Protein AF-A0A176XIN3-F1 (afdb_monomer_lite)

Structure (mmCIF, N/CA/C/O backbone):
data_AF-A0A176XIN3-F1
#
_entry.id   AF-A0A176XIN3-F1
#
loop_
_atom_site.group_PDB
_atom_site.id
_atom_site.type_symbol
_atom_site.label_atom_id
_atom_site.label_alt_id
_atom_site.label_comp_id
_atom_site.label_asym_id
_atom_site.label_entity_id
_atom_site.label_seq_id
_atom_site.pdbx_PDB_ins_code
_atom_site.Cartn_x
_atom_site.Cartn_y
_atom_site.Cartn_z
_atom_site.occupancy
_atom_site.B_iso_or_equiv
_atom_site.auth_seq_id
_atom_site.auth_comp_id
_atom_site.auth_asym_id
_atom_site.auth_atom_id
_atom_site.pdbx_PDB_model_num
ATOM 1 N N . MET A 1 1 ? 3.775 4.472 20.342 1.00 41.25 1 MET A N 1
ATOM 2 C CA . MET A 1 1 ? 2.790 5.270 19.568 1.00 41.25 1 MET A CA 1
ATOM 3 C C . MET A 1 1 ? 1.387 4.747 19.861 1.00 41.25 1 MET A C 1
ATOM 5 O O . MET A 1 1 ? 1.215 3.539 19.885 1.00 41.25 1 MET A O 1
ATOM 9 N N . LYS A 1 2 ? 0.395 5.611 20.130 1.00 54.66 2 LYS A N 1
ATOM 10 C CA . LYS A 1 2 ? -1.003 5.175 20.347 1.00 54.66 2 LYS A CA 1
ATOM 11 C C . LYS A 1 2 ? -1.678 4.917 18.992 1.00 54.66 2 LYS A C 1
ATOM 13 O O . LYS A 1 2 ? -1.673 5.829 18.166 1.00 54.66 2 LYS A O 1
ATOM 18 N N . ALA A 1 3 ? -2.248 3.725 18.797 1.00 63.19 3 ALA A N 1
ATOM 19 C CA . ALA A 1 3 ? -2.905 3.288 17.558 1.00 63.19 3 ALA A CA 1
ATOM 20 C C . ALA A 1 3 ? -3.983 4.276 17.053 1.00 63.19 3 ALA A C 1
ATOM 22 O O . ALA A 1 3 ? -4.598 4.998 17.847 1.00 63.19 3 ALA A O 1
ATOM 23 N N . LEU A 1 4 ? -4.229 4.305 15.735 1.00 69.62 4 LEU A N 1
ATOM 24 C CA . LEU A 1 4 ? -5.369 5.019 15.144 1.00 69.62 4 LEU A CA 1
ATOM 25 C C . LEU A 1 4 ? -6.672 4.314 15.565 1.00 69.62 4 LEU A C 1
ATOM 27 O O . LEU A 1 4 ? -6.988 3.220 15.101 1.00 69.62 4 LEU A O 1
ATOM 31 N N . THR A 1 5 ? -7.442 4.913 16.467 1.00 77.88 5 THR A N 1
ATOM 32 C CA . THR A 1 5 ? -8.733 4.364 16.907 1.00 77.88 5 THR A CA 1
ATOM 33 C C . THR A 1 5 ? -9.886 5.181 16.335 1.00 77.88 5 THR A C 1
ATOM 35 O O . THR A 1 5 ? -9.741 6.383 16.118 1.00 77.88 5 THR A O 1
ATOM 38 N N . GLN A 1 6 ? -11.049 4.556 16.131 1.00 79.06 6 GLN A N 1
ATOM 39 C CA . GLN A 1 6 ? -12.255 5.242 15.645 1.00 79.06 6 GLN A CA 1
ATOM 40 C C . GLN A 1 6 ? -12.619 6.498 16.464 1.00 79.06 6 GLN A C 1
ATOM 42 O O . GLN A 1 6 ? -12.855 7.537 15.847 1.00 79.06 6 GLN A O 1
ATOM 47 N N . PRO A 1 7 ? -12.579 6.493 17.818 1.00 85.81 7 PRO A N 1
ATOM 48 C CA . PRO A 1 7 ? -12.837 7.704 18.603 1.00 85.81 7 PRO A CA 1
ATOM 49 C C . PRO A 1 7 ? -11.836 8.827 18.316 1.00 85.81 7 PRO A C 1
ATOM 51 O O . PRO A 1 7 ? -12.197 10.001 18.252 1.00 85.81 7 PRO A O 1
ATOM 54 N N . ARG A 1 8 ? -10.559 8.478 18.121 1.00 81.88 8 ARG A N 1
ATOM 55 C CA . ARG A 1 8 ? -9.505 9.456 17.846 1.00 81.88 8 ARG A CA 1
ATOM 56 C C . ARG A 1 8 ? -9.635 10.034 16.440 1.00 81.88 8 ARG A C 1
ATOM 58 O O . ARG A 1 8 ? -9.462 11.237 16.277 1.00 81.88 8 ARG A O 1
ATOM 65 N N . ILE A 1 9 ? -9.976 9.199 15.460 1.00 83.75 9 ILE A N 1
ATOM 66 C CA . ILE A 1 9 ? -10.248 9.624 14.082 1.00 83.75 9 ILE A CA 1
ATOM 67 C C . ILE A 1 9 ? -11.463 10.552 14.057 1.00 83.75 9 ILE A C 1
ATOM 69 O O . ILE A 1 9 ? -11.363 11.639 13.502 1.00 83.75 9 ILE A O 1
ATOM 73 N N . ALA A 1 10 ? -12.561 10.187 14.727 1.00 87.81 10 ALA A N 1
ATOM 74 C CA . ALA A 1 10 ? -13.757 11.023 14.815 1.00 87.81 10 ALA A CA 1
ATOM 75 C C . ALA A 1 10 ? -13.437 12.403 15.410 1.00 87.81 10 ALA A C 1
ATOM 77 O O . ALA A 1 10 ? -13.781 13.425 14.823 1.00 87.81 10 ALA A O 1
ATOM 78 N N . LYS A 1 11 ? -12.682 12.436 16.518 1.00 88.06 11 LYS A N 1
ATOM 79 C CA . LYS A 1 11 ? -12.245 13.685 17.154 1.00 88.06 11 LYS A CA 1
ATOM 80 C C . LYS A 1 11 ? -11.400 14.558 16.221 1.00 88.06 11 LYS A C 1
ATOM 82 O O . LYS A 1 11 ? -11.644 15.756 16.148 1.00 88.06 11 LYS A O 1
ATOM 87 N N . ILE A 1 12 ? -10.412 13.980 15.534 1.00 86.31 12 ILE A N 1
ATOM 88 C CA . ILE A 1 12 ? -9.531 14.724 14.614 1.00 86.31 12 ILE A CA 1
ATOM 89 C C . ILE A 1 12 ? -10.312 15.225 13.393 1.00 86.31 12 ILE A C 1
ATOM 91 O O . ILE A 1 12 ? -10.089 16.344 12.948 1.00 86.31 12 ILE A O 1
ATOM 95 N N . ALA A 1 13 ? -11.245 14.424 12.880 1.00 85.50 13 ALA A N 1
ATOM 96 C CA . ALA A 1 13 ? -12.080 14.773 11.735 1.00 85.50 13 ALA A CA 1
ATOM 97 C C . ALA A 1 13 ? -13.234 15.735 12.080 1.00 85.50 13 ALA A C 1
ATOM 99 O O . ALA A 1 13 ? -13.983 16.119 11.188 1.00 85.50 13 ALA A O 1
ATOM 100 N N . GLY A 1 14 ? -13.421 16.097 13.356 1.00 90.94 14 GLY A N 1
ATOM 101 C CA . GLY A 1 14 ? -14.561 16.909 13.796 1.00 90.94 14 GLY A CA 1
ATOM 102 C C . GLY A 1 14 ? -15.916 16.202 13.649 1.00 90.94 14 GLY A C 1
ATOM 103 O O . GLY A 1 14 ? -16.953 16.857 13.592 1.00 90.94 14 GLY A O 1
ATOM 104 N N . LEU A 1 15 ? -15.922 14.868 13.580 1.00 91.25 15 LEU A N 1
ATOM 105 C CA . LEU A 1 15 ? -17.119 14.048 13.403 1.00 91.25 15 LEU A CA 1
ATOM 106 C C . LEU A 1 15 ? -17.612 13.491 14.741 1.00 91.25 15 LEU A C 1
ATOM 108 O O . LEU A 1 15 ? -16.836 13.186 15.650 1.00 91.25 15 LEU A O 1
ATOM 112 N N . ARG A 1 16 ? -18.926 13.268 14.845 1.00 91.75 16 ARG A N 1
ATOM 113 C CA . ARG A 1 16 ? -19.482 12.463 15.940 1.00 91.75 16 ARG A CA 1
ATOM 114 C C . ARG A 1 16 ? -19.014 11.018 15.779 1.00 91.75 16 ARG A C 1
ATOM 116 O O . ARG A 1 16 ? -19.143 10.450 14.697 1.00 91.75 16 ARG A O 1
ATOM 123 N N . GLN A 1 17 ? -18.537 10.396 16.859 1.00 87.69 17 GLN A N 1
ATOM 124 C CA . GLN A 1 17 ? -18.096 8.996 16.827 1.00 87.69 17 GLN A CA 1
ATOM 125 C C . GLN A 1 17 ? -19.194 8.059 16.300 1.00 87.69 17 GLN A C 1
ATOM 127 O O . GLN A 1 17 ? -18.886 7.162 15.524 1.00 87.69 17 GLN A O 1
ATOM 132 N N . SER A 1 18 ? -20.460 8.310 16.653 1.00 92.12 18 SER A N 1
ATOM 133 C CA . SER A 1 18 ? -21.609 7.525 16.184 1.00 92.12 18 SER A CA 1
ATOM 134 C C . SER A 1 18 ? -21.750 7.498 14.659 1.00 92.12 18 SER A C 1
ATOM 136 O O . SER A 1 18 ? -22.144 6.479 14.100 1.00 92.12 18 SER A O 1
ATOM 138 N N . HIS A 1 19 ? -21.394 8.589 13.975 1.00 90.19 19 HIS A N 1
ATOM 139 C CA . HIS A 1 19 ? -21.406 8.648 12.515 1.00 90.19 19 HIS A CA 1
ATOM 140 C C . HIS A 1 19 ? -20.318 7.747 11.922 1.00 90.19 19 HIS A C 1
ATOM 142 O O . HIS A 1 19 ? -20.552 7.010 10.971 1.00 90.19 19 HIS A O 1
ATOM 148 N N . LEU A 1 20 ? -19.139 7.752 12.544 1.00 87.50 20 LEU A N 1
ATOM 149 C CA . LEU A 1 20 ? -18.002 6.959 12.097 1.00 87.50 20 LEU A CA 1
ATOM 150 C C . LEU A 1 20 ? -18.234 5.457 12.312 1.00 87.50 20 LEU A C 1
ATOM 152 O O . LEU A 1 20 ? -17.892 4.664 11.443 1.00 87.50 20 LEU A O 1
ATOM 156 N N . THR A 1 21 ? -18.870 5.072 13.421 1.00 89.50 21 THR A N 1
ATOM 157 C CA . THR A 1 21 ? -19.267 3.679 13.691 1.00 89.50 21 THR A CA 1
ATOM 158 C C . THR A 1 21 ? -20.455 3.218 12.845 1.00 89.50 21 THR A C 1
ATOM 160 O O . THR A 1 21 ? -20.577 2.027 12.593 1.00 89.50 21 THR A O 1
ATOM 163 N N . TYR A 1 22 ? -21.330 4.132 12.406 1.00 90.81 22 TYR A N 1
ATOM 164 C CA . TYR A 1 22 ? -22.421 3.811 11.479 1.00 90.81 22 TYR A CA 1
ATOM 165 C C . TYR A 1 22 ? -21.889 3.516 10.071 1.00 90.81 22 TYR A C 1
ATOM 167 O O . TYR A 1 22 ? -22.245 2.501 9.483 1.00 90.81 22 TYR A O 1
ATOM 175 N N . CYS A 1 23 ? -21.004 4.373 9.550 1.00 87.38 23 CYS A N 1
ATOM 176 C CA . CYS A 1 23 ? -20.408 4.186 8.224 1.00 87.38 23 CYS A CA 1
ATOM 177 C C . CYS A 1 23 ? -19.379 3.048 8.193 1.00 87.38 23 CYS A C 1
ATOM 179 O O . CYS A 1 23 ? -19.244 2.374 7.177 1.00 87.38 23 CYS A O 1
ATOM 181 N N . PHE A 1 24 ? -18.662 2.827 9.300 1.00 89.44 24 PHE A N 1
ATOM 182 C CA . PHE A 1 24 ? -17.643 1.785 9.421 1.00 89.44 24 PHE A CA 1
ATOM 183 C C . PHE A 1 24 ? -17.879 0.952 10.687 1.00 89.44 24 PHE A C 1
ATOM 185 O O . PHE A 1 24 ? -17.236 1.193 11.720 1.00 89.44 24 PHE A O 1
ATOM 192 N N . PRO A 1 25 ? -18.795 -0.031 10.626 1.00 84.88 25 PRO A N 1
ATOM 193 C CA . PRO A 1 25 ? -19.129 -0.868 11.773 1.00 84.88 25 PRO A CA 1
ATOM 194 C C . PRO A 1 25 ? -17.920 -1.627 12.319 1.00 84.88 25 PRO A C 1
ATOM 196 O O . PRO A 1 25 ? -17.792 -1.786 13.534 1.00 84.88 25 PRO A O 1
ATOM 199 N N . ARG A 1 26 ? -17.000 -2.065 11.445 1.00 84.06 26 ARG A N 1
ATOM 200 C CA . ARG A 1 26 ? -15.755 -2.727 11.852 1.00 84.06 26 ARG A CA 1
ATOM 201 C C . ARG A 1 26 ? -14.569 -1.792 11.664 1.00 84.06 26 ARG A C 1
ATOM 203 O O . ARG A 1 26 ? -14.488 -0.997 10.728 1.00 84.06 26 ARG A O 1
ATOM 210 N N . LYS A 1 27 ? -13.575 -1.947 12.542 1.00 79.62 27 LYS A N 1
ATOM 211 C CA . LYS A 1 27 ? -12.286 -1.254 12.417 1.00 79.62 27 LYS A CA 1
ATOM 212 C C . LYS A 1 27 ? -11.611 -1.585 11.079 1.00 79.62 27 LYS A C 1
ATOM 214 O O . LYS A 1 27 ? -11.048 -0.688 10.467 1.00 79.62 27 LYS A O 1
ATOM 219 N N . ALA A 1 28 ? -11.707 -2.832 10.614 1.00 81.38 28 ALA A N 1
ATOM 220 C CA . ALA A 1 28 ? -11.186 -3.255 9.314 1.00 81.38 28 ALA A CA 1
ATOM 221 C C . ALA A 1 28 ? -11.738 -2.418 8.150 1.00 81.38 28 ALA A C 1
ATOM 223 O O . ALA A 1 28 ? -10.953 -1.909 7.353 1.00 81.38 28 ALA A O 1
ATOM 224 N N . ASP A 1 29 ? -13.052 -2.193 8.122 1.00 82.62 29 ASP A N 1
ATOM 225 C CA . ASP A 1 29 ? -13.728 -1.455 7.048 1.00 82.62 29 ASP A CA 1
ATOM 226 C C . ASP A 1 29 ? -13.217 -0.013 6.958 1.00 82.62 29 ASP A C 1
ATOM 228 O O . ASP A 1 29 ? -12.902 0.482 5.878 1.00 82.62 29 ASP A O 1
ATOM 232 N N . LEU A 1 30 ? -13.046 0.645 8.110 1.00 85.06 30 LEU A N 1
ATOM 233 C CA . L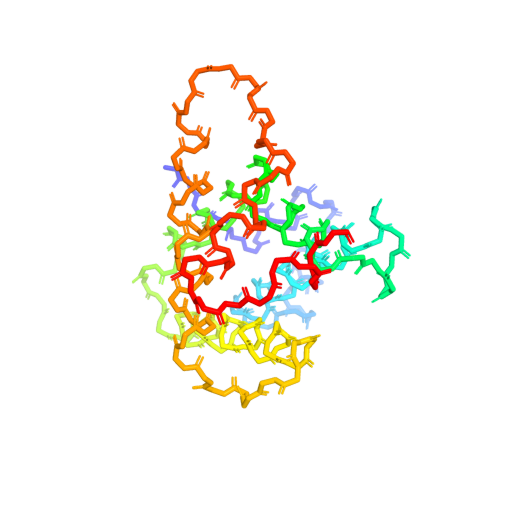EU A 1 30 ? -12.485 1.995 8.166 1.00 85.06 30 LEU A CA 1
ATOM 234 C C . LEU A 1 30 ? -11.060 2.046 7.614 1.00 85.06 30 LEU A C 1
ATOM 236 O O . LEU A 1 30 ? -10.697 2.975 6.901 1.00 85.06 30 LEU A O 1
ATOM 240 N N . TYR A 1 31 ? -10.227 1.080 7.985 1.00 83.00 31 TYR A N 1
ATOM 241 C CA . TYR A 1 31 ? -8.828 1.061 7.576 1.00 83.00 31 TYR A CA 1
ATOM 242 C C . TYR A 1 31 ? -8.678 0.809 6.075 1.00 83.00 31 TYR A C 1
ATOM 244 O O . TYR A 1 31 ? -7.868 1.476 5.432 1.00 83.00 31 TYR A O 1
ATOM 252 N N . VAL A 1 32 ? -9.483 -0.098 5.517 1.00 82.44 32 VAL A N 1
ATOM 253 C CA . VAL A 1 32 ? -9.553 -0.327 4.067 1.00 82.44 32 VAL A CA 1
ATOM 254 C C . VAL A 1 32 ? -10.011 0.942 3.352 1.00 82.44 32 VAL A C 1
ATOM 256 O O . VAL A 1 32 ? -9.321 1.401 2.446 1.00 82.44 32 VAL A O 1
ATOM 259 N N . ALA A 1 33 ? -11.085 1.581 3.821 1.00 85.62 33 ALA A N 1
ATOM 260 C CA . ALA A 1 33 ? -11.582 2.817 3.220 1.00 85.62 33 ALA A CA 1
ATOM 261 C C . ALA A 1 33 ? -10.549 3.957 3.263 1.00 85.62 33 ALA A C 1
ATOM 263 O O . ALA A 1 33 ? -10.421 4.723 2.309 1.00 85.62 33 ALA A O 1
ATOM 264 N N . LEU A 1 34 ? -9.771 4.069 4.345 1.00 84.25 34 LEU A N 1
ATOM 265 C CA . LEU A 1 34 ? -8.696 5.060 4.426 1.00 84.25 34 LEU A CA 1
ATOM 266 C C . LEU A 1 34 ? -7.544 4.754 3.455 1.00 84.25 34 LEU A C 1
ATOM 268 O O . LEU A 1 34 ? -6.975 5.692 2.897 1.00 84.25 34 LEU A O 1
ATOM 272 N N . LEU A 1 35 ? -7.200 3.480 3.239 1.00 81.06 35 LEU A N 1
ATOM 273 C CA . LEU A 1 35 ? -6.199 3.070 2.245 1.00 81.06 35 LEU A CA 1
ATOM 274 C C . LEU A 1 35 ? -6.659 3.377 0.820 1.00 81.06 35 LEU A C 1
ATOM 276 O O . LEU A 1 35 ? -5.903 3.956 0.042 1.00 81.06 35 LEU A O 1
ATOM 280 N N . GLU A 1 36 ? -7.908 3.055 0.497 1.00 82.44 36 GLU A N 1
ATOM 281 C CA . GLU A 1 36 ? -8.508 3.358 -0.804 1.00 82.44 36 GLU A CA 1
ATOM 282 C C . GLU A 1 36 ? -8.570 4.868 -1.055 1.00 82.44 36 GLU A C 1
ATOM 284 O O . GLU A 1 36 ? -8.143 5.337 -2.108 1.00 82.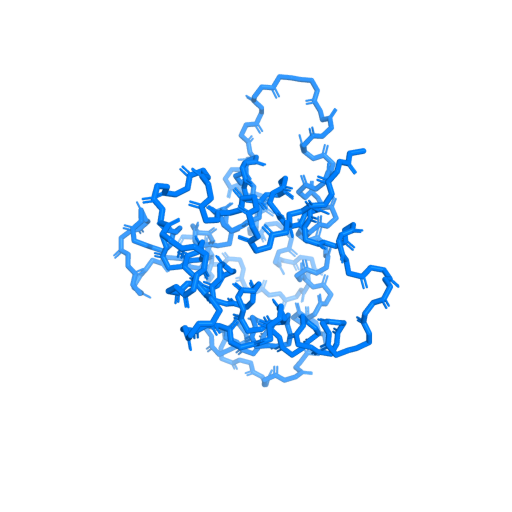44 36 GLU A O 1
ATOM 289 N N . ALA A 1 37 ? -9.004 5.656 -0.068 1.00 83.00 37 ALA A N 1
ATOM 290 C CA . ALA A 1 37 ? -9.047 7.113 -0.179 1.00 83.00 37 ALA A CA 1
ATOM 291 C C . ALA A 1 37 ? -7.646 7.736 -0.314 1.00 83.00 37 ALA A C 1
ATOM 293 O O . ALA A 1 37 ? -7.442 8.662 -1.102 1.00 83.00 37 ALA A O 1
ATOM 294 N N . SER A 1 38 ? -6.669 7.226 0.442 1.00 78.62 38 SER A N 1
ATOM 295 C CA . SER A 1 38 ? -5.261 7.626 0.350 1.00 78.62 38 SER A CA 1
ATOM 296 C C . SER A 1 38 ? -4.708 7.377 -1.055 1.00 78.62 38 SER A C 1
ATOM 298 O O . SER A 1 38 ? -4.051 8.250 -1.629 1.00 78.62 38 SER A O 1
ATOM 300 N N . ARG A 1 39 ? -5.028 6.222 -1.639 1.00 75.94 39 ARG A N 1
ATOM 301 C CA . ARG A 1 39 ? -4.635 5.856 -2.995 1.00 75.94 39 ARG A CA 1
ATOM 302 C C . ARG A 1 39 ? -5.321 6.713 -4.059 1.00 75.94 39 ARG A C 1
ATOM 304 O O . ARG A 1 39 ? -4.631 7.295 -4.890 1.00 75.94 39 ARG A O 1
ATOM 311 N N . ALA A 1 40 ? -6.642 6.858 -3.994 1.00 78.94 40 ALA A N 1
ATOM 312 C CA . ALA A 1 40 ? -7.402 7.684 -4.932 1.00 78.94 40 ALA A CA 1
ATOM 313 C C . ALA A 1 40 ? -6.892 9.134 -4.945 1.00 78.94 40 ALA A C 1
ATOM 315 O O . ALA A 1 40 ? -6.797 9.766 -5.994 1.00 78.94 40 ALA A O 1
ATOM 316 N N . ARG A 1 41 ? -6.484 9.661 -3.783 1.00 76.25 41 ARG A N 1
ATOM 317 C CA . ARG A 1 41 ? -5.872 10.991 -3.681 1.00 76.25 41 ARG A CA 1
ATOM 318 C C . ARG A 1 41 ? -4.497 11.065 -4.349 1.00 76.25 41 ARG A C 1
ATOM 320 O O . ARG A 1 41 ? -4.166 12.097 -4.930 1.00 76.25 41 ARG A O 1
ATOM 327 N N . ALA A 1 42 ? -3.698 10.004 -4.250 1.00 71.44 42 ALA A N 1
ATOM 328 C CA . ALA A 1 42 ? -2.409 9.908 -4.928 1.00 71.44 42 ALA A CA 1
ATOM 329 C C . ALA A 1 42 ? -2.581 9.834 -6.456 1.00 71.44 42 ALA A C 1
ATOM 331 O O . ALA A 1 42 ? -1.861 10.510 -7.184 1.00 71.44 42 ALA A O 1
ATOM 332 N N . GLU A 1 43 ? -3.585 9.099 -6.937 1.00 71.38 43 GLU A N 1
ATOM 333 C CA . GLU A 1 43 ? -3.939 9.009 -8.361 1.00 71.38 43 GLU A CA 1
ATOM 334 C C . GLU A 1 43 ? -4.470 10.344 -8.910 1.00 71.38 43 GLU A C 1
ATOM 336 O O . GLU A 1 43 ? -4.030 10.802 -9.963 1.00 71.38 43 GLU A O 1
ATOM 341 N N . GLN A 1 44 ? -5.348 11.030 -8.171 1.00 73.94 44 GLN A N 1
ATOM 342 C CA . GLN A 1 44 ? -5.876 12.346 -8.559 1.00 73.94 44 GLN A CA 1
ATOM 343 C C . GLN A 1 44 ? -4.788 13.418 -8.681 1.00 73.94 44 GLN A C 1
ATOM 345 O O . GLN A 1 44 ? -4.832 14.231 -9.601 1.00 73.94 44 GLN A O 1
ATOM 350 N N . ARG A 1 45 ? -3.795 13.422 -7.781 1.00 70.50 45 ARG A N 1
ATOM 351 C CA . ARG A 1 45 ? -2.651 14.352 -7.859 1.00 70.50 45 ARG A CA 1
ATOM 352 C C . ARG A 1 45 ? -1.802 14.148 -9.114 1.00 70.50 45 ARG A C 1
ATOM 354 O O . ARG A 1 45 ? -1.147 15.087 -9.548 1.00 70.50 45 ARG A O 1
ATOM 361 N N . ASN A 1 46 ? -1.844 12.952 -9.689 1.00 64.69 46 ASN A N 1
ATOM 362 C CA . ASN A 1 46 ? -0.971 12.519 -10.772 1.00 64.69 46 ASN A CA 1
ATOM 363 C C . ASN A 1 46 ? -1.658 12.485 -12.148 1.00 64.69 46 ASN A C 1
ATOM 365 O O . ASN A 1 46 ? -1.115 11.897 -13.077 1.00 64.69 46 ASN A O 1
ATOM 369 N N . GLY A 1 47 ? -2.838 13.099 -12.290 1.00 64.38 47 GLY A N 1
ATOM 370 C CA . GLY A 1 47 ? -3.551 13.175 -13.572 1.00 64.38 47 GLY A CA 1
ATOM 371 C C . GLY A 1 47 ? -4.619 12.098 -13.796 1.00 64.38 47 GLY A C 1
ATOM 372 O O . GLY A 1 47 ? -5.189 12.039 -14.881 1.00 64.38 47 GLY A O 1
ATOM 373 N N . GLY A 1 48 ? -4.954 11.288 -12.785 1.00 63.59 48 GLY A N 1
ATOM 374 C CA . GLY A 1 48 ? -6.059 10.324 -12.853 1.00 63.59 48 GLY A CA 1
ATOM 375 C C . GLY A 1 48 ? -5.677 8.957 -13.436 1.00 63.59 48 GLY A C 1
ATOM 376 O O . GLY A 1 48 ? -4.522 8.546 -13.381 1.00 63.59 48 GLY A O 1
ATOM 377 N N . ALA A 1 49 ? -6.667 8.216 -13.948 1.00 56.66 49 ALA A N 1
ATOM 378 C CA . ALA A 1 49 ? -6.526 6.805 -14.336 1.00 56.66 49 ALA A CA 1
ATOM 379 C C . ALA A 1 49 ? -5.545 6.545 -15.503 1.00 56.66 49 ALA A C 1
ATOM 381 O O . ALA A 1 49 ? -5.016 5.434 -15.597 1.00 56.66 49 ALA A O 1
ATOM 382 N N . ASP A 1 50 ? -5.272 7.569 -16.321 1.00 56.47 50 ASP A N 1
ATOM 383 C CA . ASP A 1 50 ? -4.307 7.563 -17.437 1.00 56.47 50 ASP A CA 1
ATOM 384 C C . ASP A 1 50 ? -2.871 7.919 -17.012 1.00 56.47 50 ASP A C 1
ATOM 386 O O . ASP A 1 50 ? -1.976 8.042 -17.849 1.00 56.47 50 ASP A O 1
ATOM 390 N N . ALA A 1 51 ? -2.614 8.091 -15.712 1.00 62.97 51 ALA A N 1
ATOM 391 C CA . ALA A 1 51 ? -1.265 8.335 -15.223 1.00 62.97 51 ALA A CA 1
ATOM 392 C C . ALA A 1 51 ? -0.338 7.154 -15.557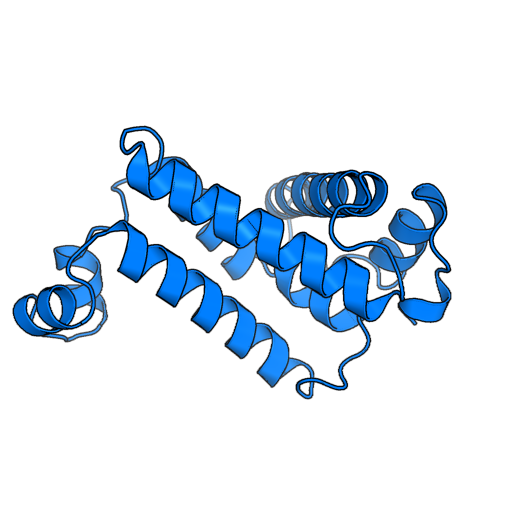 1.00 62.97 51 ALA A C 1
ATOM 394 O O . ALA A 1 51 ? -0.668 5.992 -15.288 1.00 62.97 51 ALA A O 1
ATOM 395 N N . ASN A 1 52 ? 0.851 7.472 -16.082 1.00 75.44 52 ASN A N 1
ATOM 396 C CA . ASN A 1 52 ? 1.949 6.524 -16.266 1.00 75.44 52 ASN A CA 1
ATOM 397 C C . ASN A 1 52 ? 2.103 5.658 -14.986 1.00 75.44 52 ASN A C 1
ATOM 399 O O . ASN A 1 52 ? 2.209 6.217 -13.882 1.00 75.44 52 ASN A O 1
ATOM 403 N N . PRO A 1 53 ? 2.130 4.312 -15.096 1.00 77.31 53 PRO A N 1
ATOM 404 C CA . PRO A 1 53 ? 2.304 3.409 -13.959 1.00 77.31 53 PRO A CA 1
ATOM 405 C C . PRO A 1 53 ? 3.485 3.765 -13.046 1.00 77.31 53 PRO A C 1
ATOM 407 O O . PRO A 1 53 ? 3.382 3.604 -11.830 1.00 77.31 53 PRO A O 1
ATOM 410 N N . GLY A 1 54 ? 4.580 4.296 -13.595 1.00 80.31 54 GLY A N 1
ATOM 411 C CA . GLY A 1 54 ? 5.721 4.796 -12.829 1.00 80.31 54 GLY A CA 1
ATOM 412 C C . GLY A 1 54 ? 5.353 5.947 -11.890 1.00 80.31 54 GLY A C 1
ATOM 413 O O . GLY A 1 54 ? 5.700 5.921 -10.710 1.00 80.31 54 GLY A O 1
ATOM 414 N N . VAL A 1 55 ? 4.574 6.918 -12.367 1.00 79.88 55 VAL A N 1
ATOM 415 C CA . VAL A 1 55 ? 4.119 8.073 -11.575 1.00 79.88 55 VAL A CA 1
ATOM 416 C C . VAL A 1 55 ? 3.146 7.637 -10.474 1.00 79.88 55 VAL A C 1
ATOM 418 O O . VAL A 1 55 ? 3.259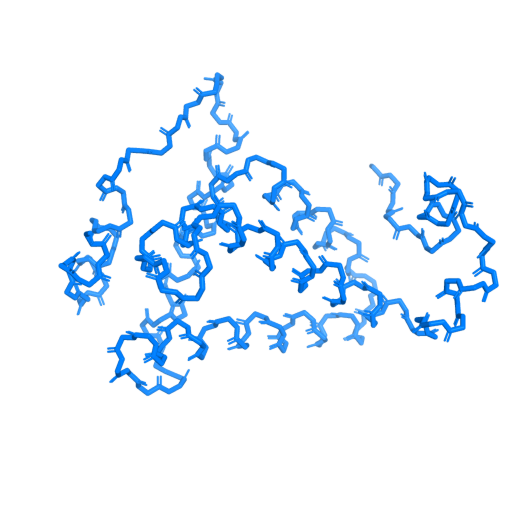 8.079 -9.328 1.00 79.88 55 VAL A O 1
ATOM 421 N N . MET A 1 56 ? 2.221 6.726 -10.790 1.00 82.00 56 MET A N 1
ATOM 422 C CA . MET A 1 56 ? 1.304 6.126 -9.812 1.00 82.00 56 MET A CA 1
ATOM 423 C C . MET A 1 56 ? 2.063 5.378 -8.706 1.00 82.00 56 MET A C 1
ATOM 425 O O . MET A 1 56 ? 1.812 5.590 -7.520 1.00 82.00 56 MET A O 1
ATOM 429 N N . LEU A 1 57 ? 3.007 4.508 -9.076 1.00 85.56 57 LEU A N 1
ATOM 430 C CA . LEU A 1 57 ? 3.813 3.756 -8.112 1.00 85.56 57 LEU A CA 1
ATOM 431 C C . LEU A 1 57 ? 4.705 4.691 -7.285 1.00 85.56 57 LEU A C 1
ATOM 433 O O . LEU A 1 57 ? 4.870 4.473 -6.085 1.00 85.56 57 LEU A O 1
ATOM 437 N N . SER A 1 58 ? 5.222 5.762 -7.892 1.00 85.00 58 SER A N 1
ATOM 438 C CA . SER A 1 58 ? 6.034 6.753 -7.188 1.00 85.00 58 SER A CA 1
ATOM 439 C C . SER A 1 58 ? 5.255 7.420 -6.057 1.00 85.00 58 SER A C 1
ATOM 441 O O . SER A 1 58 ? 5.692 7.404 -4.905 1.00 85.00 58 SER A O 1
ATOM 443 N N . SER A 1 59 ? 4.047 7.918 -6.336 1.00 81.38 59 SER A N 1
ATOM 444 C CA . SER A 1 59 ? 3.238 8.575 -5.305 1.00 81.38 59 SER A CA 1
ATOM 445 C C . SER A 1 59 ? 2.739 7.609 -4.237 1.00 81.38 59 SER A C 1
ATOM 447 O O . SER A 1 59 ? 2.668 7.986 -3.064 1.00 81.38 59 SER A O 1
ATOM 449 N N . LEU A 1 60 ? 2.431 6.366 -4.615 1.00 83.06 60 LEU A N 1
ATOM 450 C CA . LEU A 1 60 ? 1.949 5.347 -3.691 1.00 83.06 60 LEU A CA 1
ATOM 451 C C . LEU A 1 60 ? 3.028 4.914 -2.692 1.00 83.06 60 LEU A C 1
ATOM 453 O O . LEU A 1 60 ? 2.727 4.751 -1.509 1.00 83.06 60 LEU A O 1
ATOM 457 N N . PHE A 1 61 ? 4.266 4.723 -3.155 1.00 86.62 61 PHE A N 1
ATOM 458 C CA . PHE A 1 61 ? 5.335 4.151 -2.336 1.00 86.62 61 PHE A CA 1
ATOM 459 C C . PHE A 1 61 ? 6.304 5.185 -1.773 1.00 86.62 61 PHE A C 1
ATOM 461 O O . PHE A 1 61 ? 6.779 4.986 -0.666 1.00 86.62 61 PHE A O 1
ATOM 468 N N . PHE A 1 62 ? 6.599 6.284 -2.462 1.00 85.50 62 PHE A N 1
ATOM 469 C CA . PHE A 1 62 ? 7.702 7.174 -2.074 1.00 85.50 62 PHE A CA 1
ATOM 470 C C . PHE A 1 62 ? 7.263 8.541 -1.544 1.00 85.50 62 PHE A C 1
ATOM 472 O O . PHE A 1 62 ? 8.102 9.394 -1.276 1.00 85.50 62 PHE A O 1
ATOM 479 N N . THR A 1 63 ? 5.966 8.733 -1.296 1.00 83.62 63 THR A N 1
ATOM 480 C CA . THR A 1 63 ? 5.483 9.878 -0.514 1.00 83.62 63 THR A CA 1
ATOM 481 C C . THR A 1 63 ? 5.643 9.575 0.985 1.00 83.62 63 THR A C 1
ATOM 483 O O . THR A 1 63 ? 5.041 8.605 1.465 1.00 83.62 63 THR A O 1
ATOM 486 N N . PRO A 1 64 ? 6.390 10.379 1.770 1.00 82.19 64 PRO A N 1
ATOM 487 C CA . PRO A 1 64 ? 6.637 10.101 3.188 1.00 82.19 64 PRO A CA 1
ATOM 488 C C . PRO A 1 64 ? 5.360 9.919 4.016 1.00 82.19 64 PRO A C 1
ATOM 490 O O . PRO A 1 64 ? 5.300 9.062 4.901 1.00 82.19 64 PRO A O 1
ATOM 493 N N . GLU A 1 65 ? 4.313 10.692 3.725 1.00 80.94 65 GLU A N 1
ATOM 494 C CA . GLU A 1 65 ? 3.007 10.599 4.386 1.00 80.94 65 GLU A CA 1
ATOM 495 C C . GLU A 1 65 ? 2.357 9.235 4.144 1.00 80.94 65 GLU A C 1
ATOM 497 O O . GLU A 1 65 ? 1.817 8.646 5.081 1.00 80.94 65 GLU A O 1
ATOM 502 N N . GLN A 1 66 ? 2.455 8.709 2.920 1.00 81.62 66 GLN A N 1
ATOM 503 C CA . GLN A 1 66 ? 1.866 7.426 2.530 1.00 81.62 66 GLN A CA 1
ATOM 504 C C . GLN A 1 66 ? 2.591 6.266 3.214 1.00 81.62 66 GLN A C 1
ATOM 506 O O . GLN A 1 66 ? 1.947 5.394 3.801 1.00 81.62 66 GLN A O 1
ATOM 511 N N . THR A 1 67 ? 3.926 6.295 3.241 1.00 84.94 67 THR A N 1
ATOM 512 C CA . THR A 1 67 ? 4.729 5.274 3.931 1.00 84.94 67 THR A CA 1
ATOM 513 C C . THR A 1 67 ? 4.475 5.294 5.438 1.00 84.94 67 THR A C 1
ATOM 515 O O . THR A 1 67 ? 4.232 4.247 6.041 1.00 84.94 67 THR A O 1
ATOM 518 N N . ARG A 1 68 ? 4.443 6.478 6.069 1.00 84.75 68 ARG A N 1
ATOM 519 C CA . ARG A 1 68 ? 4.109 6.617 7.503 1.00 84.75 68 ARG A CA 1
ATOM 520 C C . ARG A 1 68 ? 2.690 6.151 7.810 1.00 84.75 68 ARG A C 1
ATOM 522 O O . ARG A 1 68 ? 2.465 5.523 8.849 1.00 84.75 68 ARG A O 1
ATOM 529 N N . PHE A 1 69 ? 1.739 6.454 6.931 1.00 82.31 69 PHE A N 1
ATOM 530 C CA . PHE A 1 69 ? 0.359 6.010 7.064 1.00 82.31 69 PHE A CA 1
ATOM 531 C C . PHE A 1 69 ? 0.263 4.481 7.005 1.00 82.31 69 PHE A C 1
ATOM 533 O O . PHE A 1 69 ? -0.270 3.869 7.932 1.00 82.31 69 PHE A O 1
ATOM 540 N N . PHE A 1 70 ? 0.878 3.854 6.001 1.00 83.06 70 PHE A N 1
ATOM 541 C CA . PHE A 1 70 ? 0.946 2.399 5.870 1.00 83.06 70 PHE A CA 1
ATOM 542 C C . PHE A 1 70 ? 1.591 1.723 7.094 1.00 83.06 70 PHE A C 1
ATOM 544 O O . PHE A 1 70 ? 1.025 0.783 7.653 1.00 83.06 70 PHE A O 1
ATOM 551 N N . LEU A 1 71 ? 2.725 2.237 7.583 1.00 84.12 71 LEU A N 1
ATOM 552 C CA . LEU A 1 71 ? 3.382 1.718 8.791 1.00 84.12 71 LEU A CA 1
ATOM 553 C C . LEU A 1 71 ? 2.503 1.870 10.041 1.00 84.12 71 LEU A C 1
ATOM 555 O O . LEU A 1 71 ? 2.428 0.959 10.865 1.00 84.12 71 LEU A O 1
ATOM 559 N N . SER A 1 72 ? 1.796 2.995 10.172 1.00 80.50 72 SER A N 1
ATOM 560 C CA . SER A 1 72 ? 0.859 3.224 11.281 1.00 80.50 72 SER A CA 1
ATOM 561 C C . SER A 1 72 ? -0.292 2.221 11.265 1.00 80.50 72 SER A C 1
ATOM 563 O O . SER A 1 72 ? -0.746 1.790 12.328 1.00 80.50 72 SER A O 1
ATOM 565 N N . ILE A 1 73 ? -0.740 1.829 10.069 1.00 80.38 73 ILE A N 1
ATOM 566 C CA . ILE A 1 73 ? -1.714 0.759 9.897 1.00 80.38 73 ILE A CA 1
ATOM 567 C C . ILE A 1 73 ? -1.118 -0.570 10.350 1.00 80.38 73 ILE A C 1
ATOM 569 O O . ILE A 1 73 ? -1.686 -1.176 11.252 1.00 80.38 73 ILE A O 1
ATOM 573 N N . LEU A 1 74 ? 0.032 -0.990 9.810 1.00 81.19 74 LEU A N 1
ATOM 574 C CA . LEU A 1 74 ? 0.666 -2.268 10.164 1.00 81.19 74 LEU A CA 1
ATOM 575 C C . LEU A 1 74 ? 0.888 -2.425 11.675 1.00 81.19 74 LEU A C 1
ATOM 577 O O . LEU A 1 74 ? 0.588 -3.474 12.244 1.00 81.19 74 LEU A O 1
ATOM 581 N N . LEU A 1 75 ? 1.341 -1.369 12.351 1.00 78.81 75 LEU A N 1
ATOM 582 C CA . LEU A 1 75 ? 1.513 -1.376 13.807 1.00 78.81 75 LEU A CA 1
ATOM 583 C C . LEU A 1 75 ? 0.179 -1.504 14.562 1.00 78.81 75 LEU A C 1
ATOM 585 O O . LEU A 1 75 ? 0.136 -2.054 15.659 1.00 78.81 75 LEU A O 1
ATOM 589 N N . GLY A 1 76 ? -0.919 -1.009 13.988 1.00 73.31 76 GLY A N 1
ATOM 590 C CA . GLY A 1 76 ? -2.266 -1.105 14.556 1.00 73.31 76 GLY A CA 1
ATOM 591 C C . GLY A 1 76 ? -2.972 -2.446 14.321 1.00 73.31 76 GLY A C 1
ATOM 592 O O . GLY A 1 76 ? -4.060 -2.645 14.873 1.00 73.31 76 GLY A O 1
ATOM 593 N N . VAL A 1 77 ? -2.377 -3.324 13.508 1.00 72.25 77 VAL A N 1
ATOM 594 C CA . VAL A 1 77 ? -2.947 -4.594 13.018 1.00 72.25 77 VAL A CA 1
ATOM 595 C C . VAL A 1 77 ? -2.554 -5.793 13.869 1.00 72.25 77 VAL A C 1
ATOM 597 O O . VAL A 1 77 ? -3.223 -6.821 13.815 1.00 72.25 77 VAL A O 1
ATOM 600 N N . ASN A 1 78 ? -1.484 -5.682 14.661 1.00 62.78 78 ASN A N 1
ATOM 601 C CA . ASN A 1 78 ? -0.829 -6.845 15.259 1.00 62.78 78 ASN A CA 1
ATOM 602 C C . ASN A 1 78 ? -1.764 -7.741 16.104 1.00 62.78 78 ASN A C 1
ATOM 604 O O . ASN A 1 78 ? -1.581 -8.956 16.117 1.00 62.78 78 ASN A O 1
ATOM 608 N N . GLU A 1 79 ? -2.821 -7.166 16.684 1.00 67.75 79 GLU A N 1
ATOM 609 C CA . GLU A 1 79 ? -3.763 -7.832 17.597 1.00 67.75 79 GLU A CA 1
ATOM 610 C C . GLU A 1 79 ? -5.090 -8.296 16.948 1.00 67.75 79 GLU A C 1
ATOM 612 O O . GLU A 1 79 ? -5.905 -8.918 17.620 1.00 67.75 79 GLU A O 1
ATOM 617 N N . ASP A 1 80 ? -5.351 -8.005 15.664 1.00 78.94 80 ASP A N 1
ATOM 618 C CA . ASP A 1 80 ? -6.673 -8.205 15.032 1.00 78.94 80 ASP A CA 1
ATOM 619 C C . ASP A 1 80 ? -6.571 -9.039 13.737 1.00 78.94 80 ASP A C 1
ATOM 621 O O . ASP A 1 80 ? -6.040 -8.592 12.716 1.00 78.94 80 ASP A O 1
ATOM 625 N N . SER A 1 81 ? -7.062 -10.282 13.781 1.00 81.50 81 SER A N 1
ATOM 626 C CA . SER A 1 81 ? -6.993 -11.244 12.671 1.00 81.50 81 SER A CA 1
ATOM 627 C C . SER A 1 81 ? -7.890 -10.882 11.483 1.00 81.50 81 SER A C 1
ATOM 629 O O . SER A 1 81 ? -7.513 -11.147 10.336 1.00 81.50 81 SER A O 1
ATOM 631 N N . ASP A 1 82 ? -9.033 -10.241 11.725 1.00 81.69 82 ASP A N 1
ATOM 632 C CA . ASP A 1 82 ? -9.924 -9.769 10.665 1.00 81.69 82 ASP A CA 1
ATOM 633 C C . ASP A 1 82 ? -9.272 -8.612 9.911 1.00 81.69 82 ASP A C 1
ATOM 635 O O . ASP A 1 82 ? -9.256 -8.586 8.677 1.00 81.69 82 ASP A O 1
ATOM 639 N N . LEU A 1 83 ? -8.652 -7.689 10.646 1.00 80.69 83 LEU A N 1
ATOM 640 C CA . LEU A 1 83 ? -7.909 -6.580 10.064 1.00 80.69 83 LEU A CA 1
ATOM 641 C C . LEU A 1 83 ? -6.671 -7.067 9.284 1.00 80.69 83 LEU A C 1
ATOM 643 O O . LEU A 1 83 ? -6.409 -6.561 8.191 1.00 80.69 83 LEU A O 1
ATOM 647 N N . LYS A 1 84 ? -5.952 -8.092 9.773 1.00 84.81 84 LYS A N 1
ATOM 648 C CA . LYS A 1 84 ? -4.873 -8.760 9.011 1.00 84.81 84 LYS A CA 1
ATOM 649 C C . LYS A 1 84 ? -5.381 -9.289 7.669 1.00 84.81 84 LYS A C 1
ATOM 651 O O . LYS A 1 84 ? -4.752 -9.049 6.638 1.00 84.81 84 LYS A O 1
ATOM 656 N N . ARG A 1 85 ? -6.528 -9.976 7.669 1.00 87.12 85 ARG A N 1
ATOM 657 C CA . ARG A 1 85 ? -7.131 -10.540 6.452 1.00 87.12 85 ARG A CA 1
ATOM 658 C C . ARG A 1 85 ? -7.562 -9.451 5.472 1.00 87.12 85 ARG A C 1
ATOM 660 O O . ARG A 1 85 ? -7.282 -9.570 4.282 1.00 87.12 85 ARG A O 1
ATOM 667 N N . ALA A 1 86 ? -8.193 -8.389 5.966 1.00 85.19 86 ALA A N 1
ATOM 668 C CA . ALA A 1 86 ? -8.621 -7.262 5.143 1.00 85.19 86 ALA A CA 1
ATOM 669 C C . ALA A 1 86 ? -7.430 -6.582 4.445 1.00 85.19 86 ALA A C 1
ATOM 671 O O . ALA A 1 86 ? -7.475 -6.331 3.241 1.00 85.19 86 ALA A O 1
ATOM 672 N N . LEU A 1 87 ? -6.327 -6.361 5.167 1.00 84.12 87 LEU A N 1
ATOM 673 C CA . LEU A 1 87 ? -5.116 -5.778 4.585 1.00 84.12 87 LEU A CA 1
ATOM 674 C C . LEU A 1 87 ? -4.416 -6.692 3.590 1.00 84.12 87 LEU A C 1
ATOM 676 O O . LEU A 1 87 ? -3.951 -6.206 2.562 1.00 84.12 87 LEU A O 1
ATOM 680 N N . ALA A 1 88 ? -4.353 -7.995 3.864 1.00 88.25 88 ALA A N 1
ATOM 681 C CA . ALA A 1 88 ? -3.829 -8.959 2.902 1.00 88.25 88 ALA A CA 1
ATOM 682 C C . ALA A 1 88 ? -4.655 -8.944 1.604 1.00 88.25 88 ALA A C 1
ATOM 684 O O . ALA A 1 88 ? -4.089 -8.914 0.512 1.00 88.25 88 ALA A O 1
ATOM 685 N N . GLY A 1 89 ? -5.986 -8.875 1.719 1.00 89.44 89 GLY A N 1
ATOM 686 C CA . GLY A 1 89 ? -6.889 -8.721 0.577 1.00 89.44 89 GLY A CA 1
ATOM 687 C C . GLY A 1 89 ? -6.639 -7.432 -0.210 1.00 89.44 89 GLY A C 1
ATOM 688 O O . GLY A 1 89 ? -6.541 -7.478 -1.437 1.00 89.44 89 GLY A O 1
ATOM 689 N N . HIS A 1 90 ? -6.463 -6.305 0.485 1.00 86.44 90 HIS A N 1
ATOM 690 C CA . HIS A 1 90 ? -6.136 -5.020 -0.138 1.00 86.44 90 HIS A CA 1
ATOM 691 C C . HIS A 1 90 ? -4.774 -5.052 -0.854 1.00 86.44 90 HIS A C 1
ATOM 693 O O . HIS A 1 90 ? -4.668 -4.626 -2.003 1.00 86.44 90 HIS A O 1
ATOM 699 N N . ALA A 1 91 ? -3.739 -5.613 -0.220 1.00 86.75 91 ALA A N 1
ATOM 700 C CA . ALA A 1 91 ? -2.415 -5.765 -0.825 1.00 86.75 91 ALA A CA 1
ATOM 701 C C . ALA A 1 91 ? -2.454 -6.656 -2.079 1.00 86.75 91 ALA A C 1
ATOM 703 O O . ALA A 1 91 ? -1.869 -6.300 -3.099 1.00 86.75 91 ALA A O 1
ATOM 704 N N . ALA A 1 92 ? -3.197 -7.765 -2.039 1.00 90.44 92 ALA A N 1
ATOM 705 C CA . ALA A 1 92 ? -3.407 -8.615 -3.208 1.00 90.44 92 ALA A CA 1
ATOM 706 C C . ALA A 1 92 ? -4.184 -7.889 -4.322 1.00 90.44 92 ALA A C 1
ATOM 708 O O . ALA A 1 92 ? -3.884 -8.065 -5.500 1.00 90.44 92 ALA A O 1
ATOM 709 N N . GLY A 1 93 ? -5.156 -7.044 -3.961 1.00 88.94 93 GLY A N 1
ATOM 710 C CA . GLY A 1 93 ? -5.875 -6.186 -4.905 1.00 88.94 93 GLY A CA 1
ATOM 711 C C . GLY A 1 93 ? -4.944 -5.235 -5.658 1.00 88.94 93 GLY A C 1
ATOM 712 O O . GLY A 1 93 ? -5.020 -5.159 -6.882 1.00 88.94 93 GLY A O 1
ATOM 713 N N . LEU A 1 94 ? -4.012 -4.592 -4.947 1.00 86.12 94 LEU A N 1
ATOM 714 C CA . LEU A 1 94 ? -2.987 -3.747 -5.562 1.00 86.12 94 LEU A CA 1
ATOM 715 C C . LEU A 1 94 ? -2.124 -4.538 -6.555 1.00 86.12 94 LEU A C 1
ATOM 717 O O . LEU A 1 94 ? -1.927 -4.084 -7.678 1.00 86.12 94 LEU A O 1
ATOM 721 N N . CYS A 1 95 ? -1.645 -5.727 -6.176 1.00 90.00 95 CYS A N 1
ATOM 722 C CA . CYS A 1 95 ? -0.855 -6.570 -7.077 1.00 90.00 95 CYS A CA 1
ATOM 723 C C . CYS A 1 95 ? -1.627 -6.927 -8.353 1.00 90.00 95 CYS A C 1
ATOM 725 O O . CYS A 1 95 ? -1.069 -6.818 -9.440 1.00 90.00 95 CYS A O 1
ATOM 727 N N . ARG A 1 96 ? -2.913 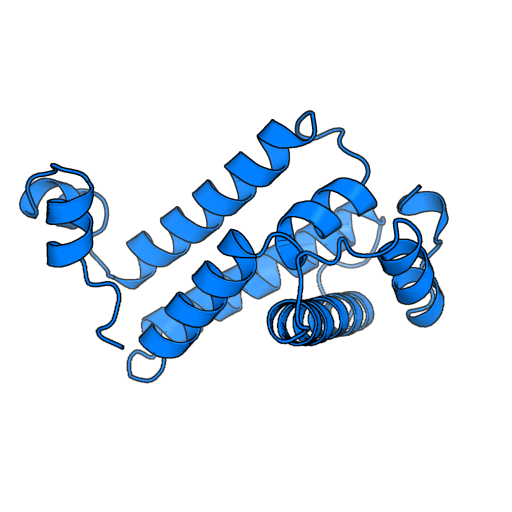-7.285 -8.244 1.00 90.56 96 ARG A N 1
ATOM 728 C CA . ARG A 1 96 ? -3.753 -7.592 -9.413 1.00 90.56 96 ARG A CA 1
ATOM 729 C C . ARG A 1 96 ? -3.933 -6.398 -10.339 1.00 90.56 96 ARG A C 1
ATOM 731 O O . ARG A 1 96 ? -3.921 -6.560 -11.554 1.00 90.56 96 ARG A O 1
ATOM 738 N N . GLU A 1 97 ? -4.095 -5.204 -9.788 1.00 86.88 97 GLU A N 1
ATOM 739 C CA . GLU A 1 97 ? -4.263 -4.008 -10.608 1.00 86.88 97 GLU A CA 1
ATOM 740 C C . GLU A 1 97 ? -2.972 -3.612 -11.326 1.00 86.88 97 GLU A C 1
ATOM 742 O O . GLU A 1 97 ? -2.982 -3.295 -12.514 1.00 86.88 97 GLU A O 1
ATOM 747 N N . VAL A 1 98 ? -1.848 -3.699 -10.617 1.00 85.69 98 VAL A N 1
ATOM 748 C CA . VAL A 1 98 ? -0.515 -3.523 -11.195 1.00 85.69 98 VAL A CA 1
ATOM 749 C C . VAL A 1 98 ? -0.305 -4.569 -12.295 1.00 85.69 98 VAL A C 1
ATOM 751 O O . VAL A 1 98 ? 0.063 -4.205 -13.405 1.00 85.69 98 VAL A O 1
ATOM 754 N N . ALA A 1 99 ? -0.636 -5.842 -12.053 1.00 88.19 99 ALA A N 1
ATOM 755 C CA . ALA A 1 99 ? -0.569 -6.898 -13.063 1.00 88.19 99 ALA A CA 1
ATOM 756 C C . ALA A 1 99 ? -1.409 -6.571 -14.310 1.00 88.19 99 ALA A C 1
ATOM 758 O O . ALA A 1 99 ? -0.906 -6.685 -15.428 1.00 88.19 99 ALA A O 1
ATOM 759 N N . ALA A 1 100 ? -2.648 -6.103 -14.127 1.00 86.81 100 ALA A N 1
ATOM 760 C CA . ALA A 1 100 ? -3.541 -5.729 -15.222 1.00 86.81 100 ALA A CA 1
ATOM 761 C C . ALA A 1 100 ? -2.973 -4.583 -16.074 1.00 86.81 100 ALA A C 1
ATOM 763 O O . ALA A 1 100 ? -2.995 -4.673 -17.301 1.00 86.81 100 ALA A O 1
ATOM 764 N N . LYS A 1 101 ? -2.390 -3.550 -15.447 1.00 81.69 101 LYS A N 1
ATOM 765 C CA . LYS A 1 101 ? -1.737 -2.432 -16.156 1.00 81.69 101 LYS A CA 1
ATOM 766 C C . LYS A 1 101 ? -0.553 -2.874 -17.026 1.00 81.69 101 LYS A C 1
ATOM 768 O O . LYS A 1 101 ? -0.230 -2.190 -17.989 1.00 81.69 101 LYS A O 1
ATOM 773 N N . PHE A 1 102 ? 0.055 -4.022 -16.726 1.00 77.00 102 PHE A N 1
ATOM 774 C CA . PHE A 1 102 ? 1.174 -4.586 -17.488 1.00 77.00 102 PHE A CA 1
ATOM 775 C C . PHE A 1 102 ? 0.789 -5.780 -18.374 1.00 77.00 102 PHE A C 1
ATOM 777 O O . PHE A 1 102 ? 1.676 -6.427 -18.929 1.00 77.00 102 PHE A O 1
ATOM 784 N N . GLY A 1 103 ? -0.503 -6.103 -18.504 1.00 83.12 103 GLY A N 1
ATOM 785 C CA . GLY A 1 103 ? -0.963 -7.242 -19.310 1.00 83.12 103 GLY A CA 1
ATOM 786 C C . GLY A 1 103 ? -0.528 -8.606 -18.758 1.00 83.12 103 GLY A C 1
ATOM 787 O O . GLY A 1 103 ? -0.306 -9.547 -19.518 1.00 83.12 103 GLY A O 1
ATOM 788 N N . LEU A 1 104 ? -0.360 -8.711 -17.440 1.00 86.06 104 LEU A N 1
ATOM 789 C CA . LEU A 1 104 ? 0.117 -9.911 -16.755 1.00 86.06 104 LEU A CA 1
ATOM 790 C C . LEU A 1 104 ? -1.025 -10.691 -16.103 1.00 86.06 104 LEU A C 1
ATOM 792 O O . LEU A 1 104 ? -2.117 -10.171 -15.877 1.00 86.06 104 LEU A O 1
ATOM 796 N N . ALA A 1 105 ? -0.743 -11.945 -15.740 1.00 87.81 105 ALA A N 1
ATOM 797 C CA . ALA A 1 105 ? -1.672 -12.743 -14.950 1.00 87.81 105 ALA A CA 1
ATOM 798 C C . ALA A 1 105 ? -1.917 -12.082 -13.571 1.00 87.81 105 ALA A C 1
ATOM 800 O O . ALA A 1 105 ? -0.948 -11.635 -12.951 1.00 87.81 105 ALA A O 1
ATOM 801 N N . PRO A 1 106 ? -3.167 -12.054 -13.062 1.00 84.25 106 PRO A N 1
ATOM 802 C CA . PRO A 1 106 ? -3.525 -11.360 -11.819 1.00 84.25 106 PRO A CA 1
ATOM 803 C C . PRO A 1 106 ? -2.667 -11.743 -10.603 1.00 84.25 106 PRO A C 1
ATOM 805 O O . PRO A 1 106 ? -2.343 -10.887 -9.787 1.00 84.25 106 PRO A O 1
ATOM 808 N N . ASP A 1 107 ? -2.255 -13.008 -10.518 1.00 86.19 107 ASP A N 1
ATOM 809 C CA . ASP A 1 107 ? -1.466 -13.545 -9.406 1.00 86.19 107 ASP A CA 1
ATOM 810 C C . ASP A 1 107 ? -0.031 -13.918 -9.835 1.00 86.19 107 ASP A C 1
ATOM 812 O O . ASP A 1 107 ? 0.588 -14.830 -9.285 1.00 86.19 107 ASP A O 1
ATOM 816 N N . ASP A 1 108 ? 0.520 -13.231 -10.844 1.00 87.00 108 ASP A N 1
ATOM 817 C CA . ASP A 1 108 ? 1.920 -13.399 -11.248 1.00 87.00 108 ASP A CA 1
ATOM 818 C C . ASP A 1 108 ? 2.856 -13.040 -10.079 1.00 87.00 108 ASP A C 1
ATOM 820 O O . ASP A 1 108 ? 2.994 -11.874 -9.698 1.00 87.00 108 ASP A O 1
ATOM 824 N N . ALA A 1 109 ? 3.541 -14.049 -9.530 1.00 87.12 109 ALA A N 1
ATOM 825 C CA . ALA A 1 109 ? 4.414 -13.924 -8.360 1.00 87.12 109 ALA A CA 1
ATOM 826 C C . ALA A 1 109 ? 5.509 -12.853 -8.515 1.00 87.12 109 ALA A C 1
ATOM 828 O O . ALA A 1 109 ? 5.933 -12.244 -7.531 1.00 87.12 109 ALA A O 1
ATOM 829 N N . ARG A 1 110 ? 5.937 -12.565 -9.750 1.00 85.56 110 ARG A N 1
ATOM 830 C CA . ARG A 1 110 ? 6.924 -11.513 -10.038 1.00 85.56 110 ARG A CA 1
ATOM 831 C C . ARG A 1 110 ? 6.364 -10.108 -9.780 1.00 85.56 110 ARG A C 1
ATOM 833 O O . ARG A 1 110 ? 7.133 -9.192 -9.522 1.00 85.56 110 ARG A O 1
ATOM 840 N N . VAL A 1 111 ? 5.043 -9.905 -9.855 1.00 88.81 111 VAL A N 1
ATOM 841 C CA . VAL A 1 111 ? 4.408 -8.630 -9.460 1.00 88.81 111 VAL A CA 1
ATOM 842 C C . VAL A 1 111 ? 4.460 -8.454 -7.946 1.00 88.81 111 VAL A C 1
ATOM 844 O O . VAL A 1 111 ? 4.782 -7.367 -7.475 1.00 88.81 111 VAL A O 1
ATOM 847 N N . GLY A 1 112 ? 4.210 -9.525 -7.187 1.00 90.50 112 GLY A N 1
ATOM 848 C CA . GLY A 1 112 ? 4.358 -9.510 -5.731 1.00 90.50 112 GLY A CA 1
ATOM 849 C C . GLY A 1 112 ? 5.780 -9.133 -5.315 1.00 90.50 112 GLY A C 1
ATOM 850 O O . GLY A 1 112 ? 5.966 -8.154 -4.600 1.00 90.50 112 GLY A O 1
ATOM 851 N N . ALA A 1 113 ? 6.783 -9.825 -5.866 1.00 90.88 113 ALA A N 1
ATOM 852 C CA . ALA A 1 113 ? 8.193 -9.543 -5.588 1.00 90.88 113 ALA A CA 1
ATOM 853 C C . ALA A 1 113 ? 8.596 -8.095 -5.932 1.00 90.88 113 ALA A C 1
ATOM 855 O O . ALA A 1 113 ? 9.327 -7.453 -5.178 1.00 90.88 113 ALA A O 1
ATOM 856 N N . PHE A 1 114 ? 8.083 -7.564 -7.045 1.00 90.75 114 PHE A N 1
ATOM 857 C CA . PHE A 1 114 ? 8.284 -6.174 -7.444 1.00 90.75 114 PHE A CA 1
ATOM 858 C C . PHE A 1 114 ? 7.701 -5.180 -6.424 1.00 90.75 114 PHE A C 1
ATOM 860 O O . PHE A 1 114 ? 8.383 -4.243 -6.005 1.00 90.75 114 PHE A O 1
ATOM 867 N N . ILE A 1 115 ? 6.456 -5.395 -5.991 1.00 91.12 115 ILE A N 1
ATOM 868 C CA . ILE A 1 115 ? 5.768 -4.541 -5.012 1.00 91.12 115 ILE A CA 1
ATOM 869 C C . ILE A 1 115 ? 6.427 -4.620 -3.631 1.00 91.12 115 ILE A C 1
ATOM 871 O O . ILE A 1 115 ? 6.574 -3.594 -2.959 1.00 91.12 115 ILE A O 1
ATOM 875 N N . ASP A 1 116 ? 6.859 -5.809 -3.222 1.00 91.81 116 ASP A N 1
ATOM 876 C CA . ASP A 1 116 ? 7.574 -6.013 -1.965 1.00 91.81 116 ASP A CA 1
ATOM 877 C C . ASP A 1 116 ? 8.927 -5.291 -1.967 1.00 91.81 116 ASP A C 1
ATOM 879 O O . ASP A 1 116 ? 9.278 -4.648 -0.974 1.00 91.81 116 ASP A O 1
ATOM 883 N N . GLU A 1 117 ? 9.658 -5.300 -3.090 1.00 92.75 117 GLU A N 1
ATOM 884 C CA . GLU A 1 117 ? 10.898 -4.528 -3.215 1.00 92.75 117 GLU A CA 1
ATOM 885 C C . GLU A 1 117 ? 10.635 -3.018 -3.139 1.00 92.75 117 GLU A C 1
ATOM 887 O O . GLU A 1 117 ? 11.299 -2.332 -2.358 1.00 92.75 117 GLU A O 1
ATOM 892 N N . LEU A 1 118 ? 9.641 -2.491 -3.868 1.00 91.62 118 LEU A N 1
ATOM 893 C CA . LEU A 1 118 ? 9.264 -1.070 -3.792 1.00 91.62 118 LEU A CA 1
ATOM 894 C C . LEU A 1 118 ? 8.925 -0.643 -2.360 1.00 91.62 118 LEU A C 1
ATOM 896 O O . LEU A 1 118 ? 9.351 0.419 -1.903 1.00 91.62 118 LEU A O 1
ATOM 900 N N . ARG A 1 119 ? 8.201 -1.490 -1.627 1.00 90.19 119 ARG A N 1
ATOM 901 C CA . ARG A 1 119 ? 7.829 -1.251 -0.230 1.00 90.19 119 ARG A CA 1
ATOM 902 C C . ARG A 1 119 ? 9.023 -1.329 0.722 1.00 90.19 119 ARG A C 1
ATOM 904 O O . ARG A 1 119 ? 9.120 -0.530 1.649 1.00 90.19 119 ARG A O 1
ATOM 911 N N . GLY A 1 120 ? 9.955 -2.251 0.499 1.00 90.75 120 GLY A N 1
ATOM 912 C CA . GLY A 1 120 ? 11.216 -2.286 1.243 1.00 90.75 120 GLY A CA 1
ATOM 913 C C . GLY A 1 120 ? 12.044 -1.020 1.008 1.00 90.75 120 GLY A C 1
ATOM 914 O O . GLY A 1 120 ? 12.571 -0.424 1.951 1.00 90.75 120 GLY A O 1
ATOM 915 N N . MET A 1 121 ? 12.104 -0.557 -0.243 1.00 90.81 121 MET A N 1
ATOM 916 C CA . MET A 1 121 ? 12.792 0.682 -0.587 1.00 90.81 121 MET A CA 1
ATOM 917 C C . MET A 1 121 ? 12.123 1.906 0.025 1.00 90.81 121 MET A C 1
ATOM 919 O O . MET A 1 121 ? 12.838 2.757 0.543 1.00 90.81 121 MET A O 1
ATOM 923 N N . SER A 1 122 ? 10.793 2.002 0.022 1.00 89.69 122 SER A N 1
ATOM 924 C CA . SER A 1 122 ? 10.113 3.161 0.606 1.00 89.69 122 SER A CA 1
ATOM 925 C C . SER A 1 122 ? 10.397 3.337 2.093 1.00 89.69 122 SER A C 1
ATOM 927 O O . SER A 1 122 ? 10.574 4.462 2.557 1.00 89.69 122 SER A O 1
ATOM 929 N N . ILE A 1 123 ? 10.507 2.233 2.836 1.00 90.31 123 ILE A N 1
ATOM 930 C CA . ILE A 1 123 ? 10.922 2.259 4.242 1.00 90.31 123 ILE A CA 1
ATOM 931 C C . ILE A 1 123 ? 12.364 2.757 4.357 1.00 90.31 123 ILE A C 1
ATOM 933 O O . ILE A 1 123 ? 12.639 3.599 5.206 1.00 90.31 123 ILE A O 1
ATOM 937 N N . ARG A 1 124 ? 13.277 2.291 3.496 1.00 89.06 124 ARG A N 1
ATOM 938 C CA . ARG A 1 124 ? 14.664 2.779 3.477 1.00 89.06 124 ARG A CA 1
ATOM 939 C C . ARG A 1 124 ? 14.729 4.285 3.207 1.00 89.06 124 ARG A C 1
ATOM 941 O O . ARG A 1 124 ? 15.362 4.988 3.981 1.00 89.06 124 ARG A O 1
ATOM 948 N N . PHE A 1 125 ? 14.027 4.776 2.184 1.00 87.12 125 PHE A N 1
ATOM 949 C CA . PHE A 1 125 ? 13.952 6.210 1.871 1.00 87.12 125 PHE A CA 1
ATOM 950 C C . PHE A 1 125 ? 13.373 7.027 3.030 1.00 87.12 125 PHE A C 1
ATOM 952 O O . PHE A 1 125 ? 13.859 8.114 3.310 1.00 87.12 125 PHE A O 1
ATOM 959 N N . LEU A 1 126 ? 12.382 6.494 3.753 1.00 86.12 126 LEU A N 1
ATOM 960 C CA . LEU A 1 126 ? 11.818 7.162 4.929 1.00 86.12 126 LEU A CA 1
ATOM 961 C C . LEU A 1 126 ? 12.833 7.328 6.079 1.00 86.12 126 LEU A C 1
ATOM 963 O O . LEU A 1 126 ? 12.659 8.214 6.916 1.00 86.12 126 LEU A O 1
ATOM 967 N N . LEU A 1 127 ? 13.848 6.463 6.148 1.00 86.62 127 LEU A N 1
ATOM 968 C CA . LEU A 1 127 ? 14.900 6.487 7.170 1.00 86.62 127 LEU A CA 1
ATOM 969 C C . LEU A 1 127 ? 16.120 7.326 6.763 1.00 86.62 127 LEU A C 1
ATOM 971 O O . LEU A 1 127 ? 16.937 7.648 7.626 1.00 86.62 127 LEU A O 1
ATOM 975 N N . GLU A 1 128 ? 16.273 7.656 5.478 1.00 84.69 128 GLU A N 1
ATOM 976 C CA . GLU A 1 128 ? 17.388 8.477 5.009 1.00 84.69 128 GLU A CA 1
ATOM 977 C C . GLU A 1 128 ? 17.252 9.926 5.519 1.00 84.69 128 GLU A C 1
ATOM 979 O O . GLU A 1 128 ? 16.154 10.486 5.541 1.00 84.69 128 GLU A O 1
ATOM 984 N N . PRO A 1 129 ? 18.353 10.559 5.964 1.00 66.00 129 PRO A N 1
ATOM 985 C CA . PRO A 1 129 ? 18.321 11.946 6.403 1.00 66.00 129 PRO A CA 1
ATOM 986 C C . PRO A 1 129 ? 18.148 12.897 5.207 1.00 66.00 129 PRO A C 1
ATOM 988 O O . PRO A 1 129 ? 18.928 12.859 4.256 1.00 66.00 129 PRO A O 1
ATOM 991 N N . GLY A 1 130 ? 17.164 13.796 5.303 1.00 63.12 130 GLY A N 1
ATOM 992 C CA . GLY A 1 130 ? 16.825 14.780 4.267 1.00 63.12 130 GLY A CA 1
ATOM 993 C C . GLY A 1 130 ? 15.666 14.339 3.367 1.00 63.12 130 GLY A C 1
ATOM 994 O O . GLY A 1 130 ? 15.380 13.154 3.227 1.00 63.12 130 GLY A O 1
ATOM 995 N N . GLU A 1 131 ? 14.972 15.302 2.758 1.00 61.06 131 GLU A N 1
ATOM 996 C CA . GLU A 1 131 ? 13.942 15.020 1.751 1.00 61.06 131 GLU A CA 1
ATOM 997 C C . GLU A 1 131 ? 14.630 14.628 0.444 1.00 61.06 131 GLU A C 1
ATOM 999 O O . GLU A 1 131 ? 14.967 15.467 -0.391 1.00 61.06 131 GLU A O 1
ATOM 1004 N N . ARG A 1 132 ? 14.918 13.334 0.302 1.00 65.56 132 ARG A N 1
ATOM 1005 C CA . ARG A 1 132 ? 15.480 12.784 -0.925 1.00 65.56 132 ARG A CA 1
ATOM 1006 C C . ARG A 1 132 ? 14.351 12.212 -1.760 1.00 65.56 132 ARG A C 1
ATOM 1008 O O . ARG A 1 132 ? 13.807 11.157 -1.436 1.00 65.56 132 ARG A O 1
ATOM 1015 N N . GLU A 1 133 ? 13.997 12.914 -2.828 1.00 67.50 133 GLU A N 1
ATOM 1016 C CA . GLU A 1 133 ? 13.101 12.341 -3.824 1.00 67.50 133 GLU A CA 1
ATOM 1017 C C . GLU A 1 133 ? 13.755 11.089 -4.430 1.00 67.50 133 GLU A C 1
ATOM 1019 O O . GLU A 1 133 ? 14.966 11.086 -4.700 1.00 67.50 133 GLU A O 1
ATOM 1024 N N . PRO A 1 134 ? 12.991 10.000 -4.622 1.00 72.31 134 PRO A N 1
ATOM 1025 C CA . PRO A 1 134 ? 13.503 8.851 -5.346 1.00 72.31 134 PRO A CA 1
ATOM 1026 C C . PRO A 1 134 ? 13.905 9.297 -6.759 1.00 72.31 134 PRO A C 1
ATOM 1028 O O . PRO A 1 134 ? 13.182 10.077 -7.386 1.00 72.31 134 PRO A O 1
ATOM 1031 N N . PRO A 1 135 ? 15.031 8.808 -7.303 1.00 72.31 135 PRO A N 1
ATOM 1032 C CA . PRO A 1 135 ? 15.391 9.132 -8.674 1.00 72.31 135 PRO A CA 1
ATOM 1033 C C . PRO A 1 135 ? 14.282 8.663 -9.620 1.00 72.31 135 PRO A C 1
ATOM 1035 O O . PRO A 1 135 ? 13.730 7.577 -9.440 1.00 72.31 135 PRO A O 1
ATOM 1038 N N . ALA A 1 136 ? 13.980 9.449 -10.657 1.00 72.69 136 ALA A N 1
ATOM 1039 C CA . ALA A 1 136 ? 12.929 9.122 -11.627 1.00 72.69 136 ALA A CA 1
ATOM 1040 C C . ALA A 1 136 ? 13.132 7.745 -12.293 1.00 72.69 136 ALA A C 1
ATOM 1042 O O . ALA A 1 136 ? 12.172 7.080 -12.672 1.00 72.69 136 ALA A O 1
ATOM 1043 N N . THR A 1 137 ? 14.382 7.279 -12.381 1.00 78.88 137 THR A N 1
ATOM 1044 C CA . THR A 1 137 ? 14.734 5.967 -12.940 1.00 78.88 137 THR A CA 1
ATOM 1045 C C . THR A 1 137 ? 14.506 4.803 -11.979 1.00 78.88 137 THR A C 1
ATOM 1047 O O . THR A 1 137 ? 14.535 3.657 -12.417 1.00 78.88 137 THR A O 1
ATOM 1050 N N . LEU A 1 138 ? 14.247 5.056 -10.690 1.00 85.00 138 LEU A N 1
ATOM 1051 C CA . LEU A 1 138 ? 14.188 4.021 -9.656 1.00 85.00 138 LEU A CA 1
ATOM 1052 C C . LEU A 1 138 ? 13.186 2.918 -10.004 1.00 85.00 138 LEU A C 1
ATOM 1054 O O . LEU A 1 138 ? 13.523 1.737 -9.978 1.00 85.00 138 LEU A O 1
ATOM 1058 N N . ILE A 1 139 ? 11.955 3.306 -10.335 1.00 86.19 139 ILE A N 1
ATOM 1059 C CA . ILE A 1 139 ? 10.881 2.364 -10.652 1.00 86.19 139 ILE A CA 1
ATOM 1060 C C . ILE A 1 139 ? 11.178 1.608 -11.958 1.00 86.19 139 ILE A C 1
ATOM 1062 O O . ILE A 1 139 ? 11.144 0.377 -11.912 1.00 86.19 139 ILE A O 1
ATOM 1066 N N . PRO A 1 140 ? 11.552 2.270 -13.074 1.00 83.94 140 PRO A N 1
ATOM 1067 C CA . PRO A 1 140 ? 12.031 1.583 -14.277 1.00 83.94 140 PRO A CA 1
ATOM 1068 C C . PRO A 1 140 ? 13.189 0.598 -14.028 1.00 83.94 140 PRO A C 1
ATOM 1070 O O . PRO A 1 140 ? 13.199 -0.506 -14.575 1.00 83.94 140 PRO A O 1
ATOM 1073 N N . ASP A 1 141 ? 14.159 0.952 -13.184 1.00 86.12 141 ASP A N 1
ATOM 1074 C CA . ASP A 1 141 ? 15.327 0.111 -12.897 1.00 86.12 141 ASP A CA 1
ATOM 1075 C C . ASP A 1 141 ? 14.967 -1.122 -12.061 1.00 86.12 141 ASP A C 1
ATOM 1077 O O . ASP A 1 141 ? 15.488 -2.216 -12.298 1.00 86.12 141 ASP A O 1
ATOM 1081 N N . ILE A 1 142 ? 14.059 -0.976 -11.092 1.00 86.38 142 ILE A N 1
ATOM 1082 C CA . ILE A 1 142 ? 13.508 -2.110 -10.339 1.00 86.38 142 ILE A CA 1
ATOM 1083 C C . ILE A 1 142 ? 12.675 -2.985 -11.278 1.00 86.38 142 ILE A C 1
ATOM 1085 O O . ILE A 1 142 ? 12.878 -4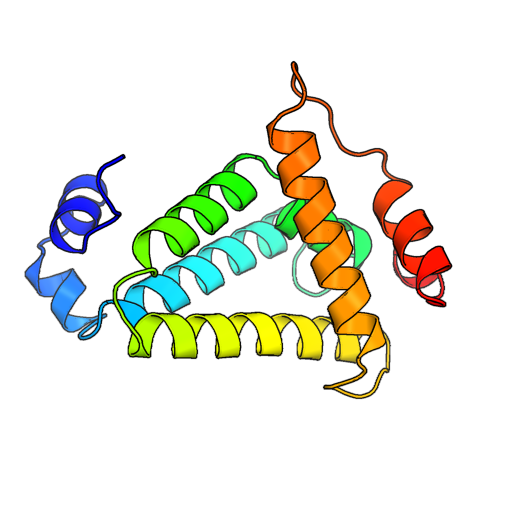.196 -11.318 1.00 86.38 142 ILE A O 1
ATOM 1089 N N . ALA A 1 143 ? 11.798 -2.391 -12.087 1.00 84.62 143 ALA A N 1
ATOM 1090 C CA . ALA A 1 143 ? 10.973 -3.113 -13.050 1.00 84.62 143 ALA A CA 1
ATOM 1091 C C . ALA A 1 143 ? 11.826 -3.996 -13.976 1.00 84.62 143 ALA A C 1
ATOM 1093 O O . ALA A 1 143 ? 11.557 -5.194 -14.103 1.00 84.62 143 ALA A O 1
ATOM 1094 N N . ARG A 1 144 ? 12.927 -3.454 -14.516 1.00 84.50 144 ARG A N 1
ATOM 1095 C CA . ARG A 1 144 ? 13.884 -4.205 -15.346 1.00 84.50 144 ARG A CA 1
ATOM 1096 C C . ARG A 1 144 ? 14.466 -5.422 -14.619 1.00 84.50 144 ARG A C 1
ATOM 1098 O O . ARG A 1 144 ? 14.559 -6.495 -15.209 1.00 84.50 144 ARG A O 1
ATOM 1105 N N . ARG A 1 145 ? 14.827 -5.289 -13.336 1.00 85.62 145 ARG A N 1
ATOM 1106 C CA . ARG A 1 145 ? 15.366 -6.399 -12.519 1.00 85.62 145 ARG A CA 1
ATOM 1107 C C . ARG A 1 145 ? 14.350 -7.516 -12.280 1.00 85.62 145 ARG A C 1
ATOM 1109 O O . ARG A 1 145 ? 14.745 -8.671 -12.165 1.00 85.62 145 ARG A O 1
ATOM 1116 N N . HIS A 1 146 ? 13.059 -7.191 -12.286 1.00 83.31 146 HIS A N 1
ATOM 1117 C CA . HIS A 1 146 ? 11.960 -8.162 -12.208 1.00 83.31 146 HIS A CA 1
ATOM 1118 C C . HIS A 1 146 ? 11.507 -8.682 -13.584 1.00 83.31 146 HIS A C 1
ATOM 1120 O O . HIS A 1 146 ? 10.442 -9.293 -13.700 1.00 83.31 146 HIS A O 1
ATOM 1126 N N . GLY A 1 147 ? 12.300 -8.450 -14.639 1.00 78.31 147 GLY A N 1
ATOM 1127 C CA . GLY A 1 147 ? 11.993 -8.892 -16.001 1.00 78.31 147 GLY A CA 1
ATOM 1128 C C . GLY A 1 147 ? 10.784 -8.180 -16.609 1.00 78.31 147 GLY A C 1
ATOM 1129 O O . GLY A 1 147 ? 10.070 -8.770 -17.420 1.00 78.31 147 GLY A O 1
ATOM 1130 N N . ARG A 1 148 ? 10.506 -6.945 -16.177 1.00 76.06 148 ARG A N 1
ATOM 1131 C CA . ARG A 1 148 ? 9.434 -6.099 -16.714 1.00 76.06 148 ARG A CA 1
ATOM 1132 C C . ARG A 1 148 ? 10.012 -5.084 -17.688 1.00 76.06 148 ARG A C 1
ATOM 1134 O O . ARG A 1 148 ? 11.140 -4.630 -17.506 1.00 76.06 148 ARG A O 1
ATOM 1141 N N . ASP A 1 149 ? 9.228 -4.729 -18.702 1.00 74.06 149 ASP A N 1
ATOM 1142 C CA . ASP A 1 149 ? 9.621 -3.705 -19.664 1.00 74.06 149 ASP A CA 1
ATOM 1143 C C . ASP A 1 149 ? 9.653 -2.327 -18.972 1.00 74.06 149 ASP A C 1
ATOM 1145 O O . ASP A 1 149 ? 8.600 -1.840 -18.553 1.00 74.06 149 ASP A O 1
ATOM 1149 N N . PRO A 1 150 ? 10.829 -1.689 -18.820 1.00 61.66 150 PRO A N 1
ATOM 1150 C CA . PRO A 1 150 ? 10.943 -0.376 -18.191 1.00 61.66 150 PRO A CA 1
ATOM 1151 C C . PRO A 1 150 ? 10.212 0.728 -18.969 1.00 61.66 150 PRO A C 1
ATOM 1153 O O . PRO A 1 150 ? 9.873 1.746 -18.369 1.00 61.66 150 PRO A O 1
ATOM 1156 N N . LEU A 1 151 ? 9.933 0.539 -20.267 1.00 59.88 151 LEU A N 1
ATOM 1157 C CA . LEU A 1 151 ? 9.186 1.502 -21.085 1.00 59.88 151 LEU A CA 1
ATOM 1158 C C . LEU A 1 151 ? 7.707 1.590 -20.690 1.00 59.88 151 LEU A C 1
ATOM 1160 O O . LEU A 1 151 ? 7.075 2.609 -20.941 1.00 59.88 151 LEU A O 1
ATOM 1164 N N . ALA A 1 152 ? 7.172 0.580 -19.998 1.00 66.56 152 ALA A N 1
ATOM 1165 C CA . ALA A 1 152 ? 5.825 0.627 -19.431 1.00 66.56 152 ALA A CA 1
ATOM 1166 C C . ALA A 1 152 ? 5.713 1.550 -18.194 1.00 66.56 152 ALA A C 1
ATOM 1168 O O . ALA A 1 152 ? 4.628 1.692 -17.630 1.00 66.56 152 ALA A O 1
ATOM 1169 N N . PHE A 1 153 ? 6.828 2.143 -17.750 1.00 63.31 153 PHE A N 1
ATOM 1170 C CA . PHE A 1 153 ? 6.925 3.008 -16.569 1.00 63.31 153 PHE A CA 1
ATOM 1171 C C . PHE A 1 153 ? 7.480 4.410 -16.893 1.00 63.31 153 PHE A C 1
ATOM 1173 O O . PHE A 1 153 ? 7.713 5.190 -15.965 1.00 63.31 153 PHE A O 1
ATOM 1180 N N . GLY A 1 154 ? 7.737 4.707 -18.176 1.00 56.22 154 GLY A N 1
ATOM 1181 C CA . GLY A 1 154 ? 8.309 5.964 -18.686 1.00 56.22 154 GLY A CA 1
ATOM 1182 C C . GLY A 1 154 ? 7.273 7.038 -18.976 1.00 56.22 154 GLY A C 1
ATOM 1183 O O . GLY A 1 154 ? 6.156 6.687 -19.408 1.00 56.22 154 GLY A O 1
#

InterPro domains:
  IPR009057 Homedomain-like superfamily [SSF46689] (3-45)

Sequence (154 aa):
MKALTQPRIAKIAGLRQSHLTYCFPRKADLYVALLEASRARAEQRNGGADANPGVMLSSLFFTPEQTRFFLSILLGVNEDSDLKRALAGHAAGLCREVAAKFGLAPDDARVGAFIDELRGMSIRFLLEPGEREPPATLIPDIARRHGRDPLAFG

Radius of gyration: 16.63 Å; chains: 1; bounding box: 41×31×41 Å

Secondary structure (DSSP, 8-state):
-----HHHHHHHTT--HHHHHHH-SSHHHHHHHHHHHHHHHHHHHTTSTTS-HHHHHHHHHH-HHHHHHHHHHHHHHTT-HHHHHHHHHHHHHHHHHHHHHTT--TT-HHHHHHHHHHHHHHHHHHHSSS--PPPTTHHHHHHHHTT--GGGG-

pLDDT: mean 80.87, std 9.43, range [41.25, 92.75]

Foldseek 3Di:
DDADDLVNVCVVVVHDSVVSCVVPVDPLSVLLVVLVVQLQVQQVVQPHPPGQPQSSLLSCQQDLVNLVSVVSLVVNCPPPPVSVVSVVVVLLVVLQVSQVLQVHDSPPVLSVVLSVVSNVVSVVCNPDPDPDRDPSCPSLVSCVVSVHHSVSRD

Organism: Agrobacterium tumefaciens (NCBI:txid358)